Protein AF-A0A835IQJ4-F1 (afdb_monomer)

Secondary structure (DSSP, 8-state):
------------PPTT-PPP---HHHHHHHHHHHHTSTT-SS-HHHHHHHHSS-HHHHHHHHHHHHHH-TTTS--B-TTS-B---HHHHHHHHHHHHHHS--TT---TTTGGG--

Mean predicted aligned error: 11.49 Å

Radius of gyration: 19.02 Å; Cα contacts (8 Å, |Δi|>4): 71; chains: 1; bounding box: 39×39×69 Å

Sequence (115 aa):
MEMQNQKGKHGGSTFGRIYKCRARVSTAYQLEQDYFVENSTYLDADFRSCYRMSKKLFLRILADVEKRDQYFVQKNDAIGRPGLTSKIKFCFDYKSTLNIGVVGTWPKRMAWMVI

Structure (mmCIF, N/CA/C/O backbone):
data_AF-A0A835IQJ4-F1
#
_entry.id   AF-A0A835IQJ4-F1
#
loop_
_atom_site.group_PDB
_atom_site.id
_atom_site.type_symbol
_atom_site.label_atom_id
_atom_site.label_alt_id
_atom_site.label_comp_id
_atom_site.label_asym_id
_atom_site.label_entity_id
_atom_site.label_seq_id
_atom_site.pdbx_PDB_ins_code
_atom_site.Cartn_x
_atom_site.Cartn_y
_atom_site.Cartn_z
_atom_site.occupancy
_atom_site.B_iso_or_equiv
_atom_site.auth_seq_id
_atom_site.auth_comp_id
_atom_site.auth_asym_id
_atom_site.auth_atom_id
_atom_site.pdbx_PDB_model_num
ATOM 1 N N . MET A 1 1 ? -15.085 5.767 51.540 1.00 35.91 1 MET A N 1
ATOM 2 C CA . MET A 1 1 ? -14.372 6.726 50.669 1.00 35.91 1 MET A CA 1
ATOM 3 C C . MET A 1 1 ? -14.654 6.327 49.237 1.00 35.91 1 MET A C 1
ATOM 5 O O . MET A 1 1 ? -14.227 5.261 48.821 1.00 35.91 1 MET A O 1
ATOM 9 N N . GLU A 1 2 ? -15.458 7.115 48.535 1.00 40.72 2 GLU A N 1
ATOM 10 C CA . GLU A 1 2 ? -15.923 6.813 47.181 1.00 40.72 2 GLU A CA 1
ATOM 11 C C . GLU A 1 2 ? -15.073 7.619 46.187 1.00 40.72 2 GLU A C 1
ATOM 13 O O . GLU A 1 2 ? -15.077 8.850 46.209 1.00 40.72 2 GLU A O 1
ATO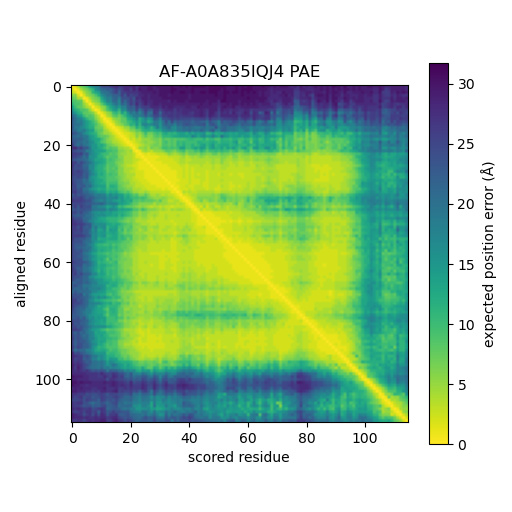M 18 N N . MET A 1 3 ? -14.263 6.937 45.371 1.00 43.69 3 MET A N 1
ATOM 19 C CA . MET A 1 3 ? -13.403 7.576 44.369 1.00 43.69 3 MET A CA 1
ATOM 20 C C . MET A 1 3 ? -14.211 7.865 43.100 1.00 43.69 3 MET A C 1
ATOM 22 O O . MET A 1 3 ? -14.467 6.970 42.296 1.00 43.69 3 MET A O 1
ATOM 26 N N . GLN A 1 4 ? -14.596 9.126 42.901 1.00 49.03 4 GLN A N 1
ATOM 27 C CA . GLN A 1 4 ? -15.242 9.574 41.668 1.00 49.03 4 GLN A CA 1
ATOM 28 C C . GLN A 1 4 ? -14.247 9.538 40.493 1.00 49.03 4 GLN A C 1
ATOM 30 O O . GLN A 1 4 ? -13.317 10.339 40.411 1.00 49.03 4 GLN A O 1
ATOM 35 N N . ASN A 1 5 ? -14.454 8.596 39.569 1.00 57.78 5 ASN A N 1
ATOM 36 C CA . ASN A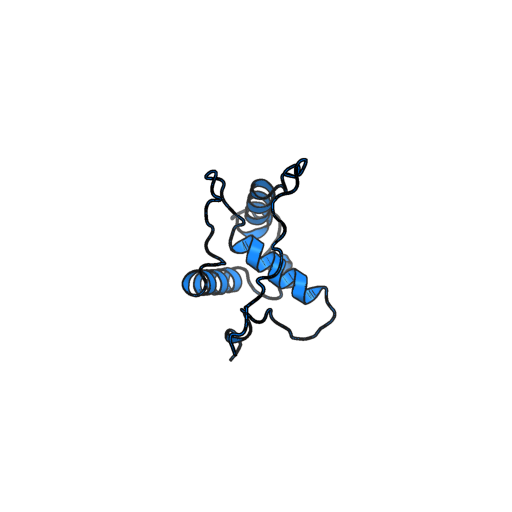 1 5 ? -13.704 8.457 38.320 1.00 57.78 5 ASN A CA 1
ATOM 37 C C . ASN A 1 5 ? -14.083 9.589 37.342 1.00 57.78 5 ASN A C 1
ATOM 39 O O . ASN A 1 5 ? -15.092 9.512 36.636 1.00 57.78 5 ASN A O 1
ATOM 43 N N . GLN A 1 6 ? -13.287 10.659 37.317 1.00 61.81 6 GLN A N 1
ATOM 44 C CA . GLN A 1 6 ? -13.443 11.772 36.380 1.00 61.81 6 GLN A CA 1
ATOM 45 C C . GLN A 1 6 ? -13.032 11.334 34.964 1.00 61.81 6 GLN A C 1
ATOM 47 O O . GLN A 1 6 ? -11.853 11.315 34.615 1.00 61.81 6 GLN A O 1
ATOM 52 N N . LYS A 1 7 ? -14.008 10.990 34.115 1.00 59.56 7 LYS A N 1
ATOM 53 C CA . LYS A 1 7 ? -13.768 10.747 32.683 1.00 59.56 7 LYS A CA 1
ATOM 54 C C . LYS A 1 7 ? -13.255 12.034 32.020 1.00 59.56 7 LYS A C 1
ATOM 56 O O . LYS A 1 7 ? -13.904 13.076 32.103 1.00 59.56 7 LYS A O 1
ATOM 61 N N . GLY A 1 8 ? -12.105 11.961 31.346 1.00 59.62 8 GLY A N 1
ATOM 62 C CA . GLY A 1 8 ? -11.542 13.081 30.585 1.00 59.62 8 GLY A CA 1
ATOM 63 C C . GLY A 1 8 ? -12.490 13.578 29.484 1.00 59.62 8 GLY A C 1
ATOM 64 O O . GLY A 1 8 ? -13.262 12.807 28.915 1.00 59.62 8 GLY A O 1
ATOM 65 N N . LYS A 1 9 ? -12.443 14.879 29.165 1.00 65.00 9 LYS A N 1
ATOM 66 C CA . LYS A 1 9 ? -13.252 15.483 28.091 1.00 65.00 9 LYS A CA 1
ATOM 67 C C . LYS A 1 9 ? -12.799 14.951 26.727 1.00 65.00 9 LYS A C 1
ATOM 69 O O . LYS A 1 9 ? -11.787 15.391 26.191 1.00 65.00 9 LYS A O 1
ATOM 74 N N . HIS A 1 10 ? -13.552 14.022 26.145 1.00 62.31 10 HIS A N 1
ATOM 75 C CA . HIS A 1 10 ? -13.346 13.599 24.760 1.00 62.31 10 HIS A CA 1
ATOM 76 C C . HIS A 1 10 ? -13.890 14.705 23.839 1.00 62.31 10 HIS A C 1
ATOM 78 O O . HIS A 1 10 ? -15.095 14.948 23.799 1.00 62.31 10 HIS A O 1
ATOM 84 N N . GLY A 1 11 ? -13.002 15.425 23.146 1.00 68.94 11 GLY A N 1
ATOM 85 C CA . GLY A 1 11 ? -13.377 16.504 22.227 1.00 68.94 11 GLY A CA 1
ATOM 86 C C . GLY A 1 11 ? -14.180 15.973 21.037 1.00 68.94 11 GLY A C 1
ATOM 87 O O . GLY A 1 11 ? -13.689 15.137 20.279 1.00 68.94 11 GLY A O 1
ATOM 88 N N . GLY A 1 12 ? -15.422 16.437 20.893 1.00 76.19 12 GLY A N 1
ATOM 89 C CA . GLY A 1 12 ? -16.306 16.075 19.786 1.00 76.19 12 GLY A CA 1
ATOM 90 C C . GLY A 1 12 ? -15.922 16.731 18.456 1.00 76.19 12 GLY A C 1
ATOM 91 O O . GLY A 1 12 ? -14.927 17.447 18.339 1.00 76.19 12 GLY A O 1
ATOM 92 N N . SER A 1 13 ? -16.744 16.494 17.432 1.00 70.50 13 SER A N 1
ATOM 93 C CA . SER A 1 13 ? -16.611 17.184 16.147 1.00 70.50 13 SER A CA 1
ATOM 94 C C . SER A 1 13 ? -16.810 18.687 16.341 1.00 70.50 13 SER A C 1
ATOM 96 O O . SER A 1 13 ? -17.865 19.120 16.795 1.00 70.50 13 SER A O 1
ATOM 98 N N . THR A 1 14 ? -15.811 19.488 15.983 1.00 74.06 14 THR A N 1
ATOM 99 C CA . THR A 1 14 ? -15.929 20.946 15.984 1.00 74.06 14 THR A CA 1
ATOM 100 C C . THR A 1 14 ? -16.792 21.401 14.806 1.00 74.06 14 THR A C 1
ATOM 102 O O . THR A 1 14 ? -16.641 20.923 13.676 1.00 74.06 14 THR A O 1
ATOM 105 N N . PHE A 1 15 ? -17.723 22.320 15.067 1.00 78.69 15 PHE A N 1
ATOM 106 C CA . PHE A 1 15 ? -18.496 22.993 14.024 1.00 78.69 15 PHE A CA 1
ATOM 107 C C . PHE A 1 15 ? -17.538 23.699 13.043 1.00 78.69 15 PHE A C 1
ATOM 109 O O . PHE A 1 15 ? -16.549 24.292 13.467 1.00 78.69 15 PHE A O 1
ATOM 116 N N . GLY A 1 16 ? -17.784 23.580 11.732 1.00 81.38 16 GLY A N 1
ATOM 117 C CA . GLY A 1 16 ? -16.904 24.122 10.681 1.00 81.38 16 GLY A CA 1
ATOM 118 C C . GLY A 1 16 ? -15.804 23.175 10.171 1.00 81.38 16 GLY A C 1
ATOM 119 O O . GLY A 1 16 ? -15.011 23.558 9.311 1.00 81.38 16 GLY A O 1
ATOM 120 N N . ARG A 1 17 ? -15.740 21.921 10.641 1.00 77.50 17 ARG A N 1
ATOM 121 C CA . ARG A 1 17 ? -14.809 20.921 10.091 1.00 77.50 17 ARG A CA 1
ATOM 122 C C . ARG A 1 17 ? -15.226 20.485 8.681 1.00 77.50 17 ARG A C 1
ATOM 124 O O . ARG A 1 17 ? -16.194 19.752 8.509 1.00 77.50 17 ARG A O 1
ATOM 131 N N . ILE A 1 18 ? -14.441 20.874 7.677 1.00 77.06 18 ILE A N 1
ATOM 132 C CA . ILE A 1 18 ? -14.645 20.483 6.273 1.00 77.06 18 ILE A CA 1
ATOM 133 C C . ILE A 1 18 ? -13.913 19.169 5.980 1.00 77.06 18 ILE A C 1
ATOM 135 O O . ILE A 1 18 ? -12.722 19.012 6.272 1.00 77.06 18 ILE A O 1
ATOM 139 N N . TYR A 1 19 ? -14.615 18.215 5.370 1.00 73.56 19 TYR A N 1
ATOM 140 C CA . TYR A 1 19 ? -14.002 16.989 4.871 1.00 73.56 19 TYR A CA 1
ATOM 141 C C . TYR A 1 19 ? -13.136 17.284 3.639 1.00 73.56 19 TYR A C 1
ATOM 143 O O . TYR A 1 19 ? -13.635 17.750 2.618 1.00 73.56 19 TYR A O 1
ATOM 151 N N . LYS A 1 20 ? -11.840 16.963 3.710 1.00 77.50 20 LYS A N 1
ATOM 152 C CA . LYS A 1 20 ? -10.937 17.001 2.552 1.00 77.50 20 LYS A CA 1
ATOM 153 C C . LYS A 1 20 ? -10.878 15.619 1.897 1.00 77.50 20 LYS A C 1
ATOM 155 O O . LYS A 1 20 ? -10.390 14.666 2.512 1.00 77.50 20 LYS A O 1
ATOM 160 N N . CYS A 1 21 ? -11.336 15.514 0.649 1.00 70.25 21 CYS A N 1
ATOM 161 C CA . CYS A 1 21 ? -11.171 14.309 -0.167 1.00 70.25 21 CYS A CA 1
ATOM 162 C C . CYS A 1 21 ? -9.679 14.027 -0.387 1.00 70.25 21 CYS A C 1
ATOM 164 O O . CYS A 1 21 ? -9.002 14.764 -1.094 1.00 70.25 21 CYS A O 1
ATOM 166 N N . ARG A 1 22 ? -9.158 12.942 0.197 1.00 73.12 22 ARG A N 1
ATOM 167 C CA . ARG A 1 22 ? -7.737 12.558 0.089 1.00 73.12 22 ARG A CA 1
ATOM 168 C C . ARG A 1 22 ? -7.427 11.629 -1.094 1.00 73.12 22 ARG A C 1
ATOM 170 O O . ARG A 1 22 ? -6.537 10.800 -0.978 1.00 73.12 22 ARG A O 1
ATOM 177 N N . ALA A 1 23 ? -8.181 11.718 -2.192 1.00 79.44 23 ALA A N 1
ATOM 178 C CA . ALA A 1 23 ? -7.905 10.956 -3.418 1.00 79.44 23 ALA A CA 1
ATOM 179 C C . ALA A 1 23 ? -7.719 9.428 -3.188 1.00 79.44 23 ALA A C 1
ATOM 181 O O . ALA A 1 23 ? -6.895 8.786 -3.830 1.00 79.44 23 ALA A O 1
ATOM 182 N N . ARG A 1 24 ? -8.463 8.826 -2.239 1.00 81.19 24 ARG A N 1
ATOM 183 C CA . ARG A 1 24 ? -8.267 7.422 -1.799 1.00 81.19 24 ARG A CA 1
ATOM 184 C C . ARG A 1 24 ? -8.483 6.409 -2.925 1.00 81.19 24 ARG A C 1
ATOM 186 O O . ARG A 1 24 ? -7.736 5.452 -3.061 1.00 81.19 24 ARG A O 1
ATOM 193 N N . VAL A 1 25 ? -9.538 6.622 -3.709 1.00 84.31 25 VAL A N 1
ATOM 194 C CA . VAL A 1 25 ? -9.928 5.715 -4.795 1.00 84.31 25 VAL A CA 1
ATOM 195 C C . VAL A 1 25 ? -8.964 5.849 -5.968 1.00 84.31 25 VAL A C 1
ATOM 197 O O . VAL A 1 25 ? -8.507 4.847 -6.500 1.00 84.31 25 VAL A O 1
ATOM 200 N N . SER A 1 26 ? -8.597 7.079 -6.332 1.00 86.56 26 SER A N 1
ATOM 201 C CA . SER A 1 26 ? -7.655 7.320 -7.425 1.00 86.56 26 SER A CA 1
ATOM 202 C C . SER A 1 26 ? -6.250 6.828 -7.089 1.00 86.56 26 SER A C 1
ATOM 204 O O . SER A 1 26 ? -5.620 6.216 -7.938 1.00 86.56 26 SER A O 1
ATOM 206 N N . THR A 1 27 ? -5.782 7.006 -5.849 1.00 86.50 27 THR A N 1
ATOM 207 C CA . THR A 1 27 ? -4.494 6.436 -5.411 1.00 86.50 27 THR A CA 1
ATOM 208 C C . THR A 1 27 ? -4.514 4.910 -5.422 1.00 86.50 27 THR A C 1
ATOM 210 O O . THR A 1 27 ? -3.522 4.301 -5.809 1.00 86.50 27 THR A O 1
ATOM 213 N N . ALA A 1 28 ? -5.638 4.280 -5.054 1.00 87.75 28 ALA A N 1
ATOM 214 C CA . ALA A 1 28 ? -5.792 2.825 -5.156 1.00 87.75 28 ALA A CA 1
ATOM 215 C C . ALA A 1 28 ? -5.703 2.365 -6.605 1.00 87.75 28 ALA A C 1
ATOM 217 O O . ALA A 1 28 ? -4.936 1.461 -6.912 1.00 87.75 28 ALA A O 1
ATOM 218 N N . TYR A 1 29 ? -6.439 3.033 -7.486 1.00 89.69 29 TYR A N 1
ATOM 219 C CA . TYR A 1 29 ? -6.433 2.739 -8.908 1.00 89.69 29 TYR A CA 1
ATOM 220 C C . TYR A 1 29 ? -5.037 2.893 -9.526 1.00 89.69 29 TYR A C 1
ATOM 222 O O . TYR A 1 29 ? -4.575 1.991 -10.214 1.00 89.69 29 TYR A O 1
ATOM 230 N N . GLN A 1 30 ? -4.339 3.994 -9.235 1.00 89.25 30 GLN A N 1
ATOM 231 C CA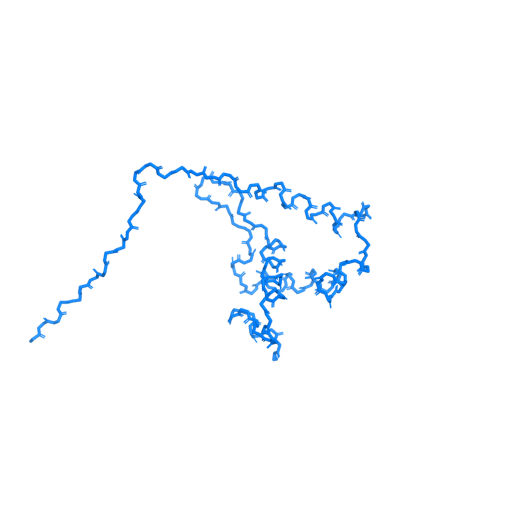 . GLN A 1 30 ? -2.979 4.231 -9.728 1.00 89.25 30 GLN A CA 1
ATOM 232 C C . GLN A 1 30 ? -2.012 3.147 -9.256 1.00 89.25 30 GLN A C 1
ATOM 234 O O . GLN A 1 30 ? -1.305 2.570 -10.068 1.00 89.25 30 GLN A O 1
ATOM 239 N N . LEU A 1 31 ? -2.046 2.790 -7.969 1.00 88.06 31 LEU A N 1
ATOM 240 C CA . LEU A 1 31 ? -1.172 1.752 -7.423 1.00 88.06 31 LEU A CA 1
ATOM 241 C C . LEU A 1 31 ? -1.405 0.374 -8.071 1.00 88.06 31 LEU A C 1
ATOM 243 O O . LEU A 1 31 ? -0.454 -0.389 -8.234 1.00 88.06 31 LEU A O 1
ATOM 247 N N . GLU A 1 32 ? -2.645 0.055 -8.449 1.00 89.25 32 GLU A N 1
ATOM 248 C CA . GLU A 1 32 ? -2.953 -1.159 -9.217 1.00 89.25 32 GLU A CA 1
ATOM 249 C C . GLU A 1 32 ? -2.355 -1.102 -10.625 1.00 89.25 32 GLU A C 1
ATOM 251 O O . GLU A 1 32 ? -1.650 -2.031 -11.021 1.00 89.25 32 GLU A O 1
ATOM 256 N N . GLN A 1 33 ? -2.593 -0.006 -11.353 1.00 90.69 33 GLN A N 1
ATOM 257 C CA . GLN A 1 33 ? -2.079 0.195 -12.714 1.00 90.69 33 GLN A CA 1
ATOM 258 C C . GLN A 1 33 ? -0.547 0.175 -12.758 1.00 90.69 33 GLN A C 1
ATOM 260 O O . GLN A 1 33 ? 0.048 -0.433 -13.642 1.00 90.69 33 GLN A O 1
ATOM 265 N N . ASP A 1 34 ? 0.093 0.784 -11.766 1.00 88.19 34 ASP A N 1
ATOM 266 C CA . ASP A 1 34 ? 1.540 0.956 -11.721 1.00 88.19 34 ASP A CA 1
ATOM 267 C C . ASP A 1 34 ? 2.297 -0.350 -11.471 1.00 88.19 34 ASP A C 1
ATOM 269 O O . ASP A 1 34 ? 3.407 -0.508 -11.977 1.00 88.19 34 ASP A O 1
ATOM 273 N N . TYR A 1 35 ? 1.728 -1.284 -10.696 1.00 86.12 35 TYR A N 1
ATOM 274 C CA . TYR A 1 35 ? 2.478 -2.445 -10.201 1.00 86.12 35 TYR A CA 1
ATOM 275 C C . TYR A 1 35 ? 1.821 -3.807 -10.420 1.00 86.12 35 TYR A C 1
ATOM 277 O O . TYR A 1 35 ? 2.549 -4.797 -10.490 1.00 86.12 35 TYR A O 1
ATOM 285 N N . PHE A 1 36 ? 0.492 -3.904 -10.477 1.00 85.62 36 PHE A N 1
ATOM 286 C CA . PHE A 1 36 ? -0.213 -5.192 -10.381 1.00 85.62 36 PHE A CA 1
ATOM 287 C C . PHE A 1 36 ? -0.988 -5.588 -11.643 1.00 85.62 36 PHE A C 1
ATOM 289 O O . PHE A 1 36 ? -1.396 -6.744 -11.751 1.00 85.62 36 PHE A O 1
ATOM 296 N N . VAL A 1 37 ? -1.181 -4.669 -12.589 1.00 88.94 37 VAL A N 1
ATOM 297 C CA . VAL A 1 37 ? -1.755 -4.961 -13.911 1.00 88.94 37 VAL A CA 1
ATOM 298 C C . VAL A 1 37 ? -0.707 -5.629 -14.813 1.00 88.94 37 VAL A C 1
ATOM 300 O O . VAL A 1 37 ? 0.487 -5.402 -14.658 1.00 88.94 37 VAL A O 1
ATOM 303 N N . GLU A 1 38 ? -1.144 -6.467 -15.756 1.00 82.19 38 GLU A N 1
ATOM 304 C CA . GLU A 1 38 ? -0.264 -7.216 -16.671 1.00 82.19 38 GLU A CA 1
ATOM 305 C C . GLU A 1 38 ? 0.681 -6.305 -17.478 1.00 82.19 38 GLU A C 1
ATOM 307 O O . GLU A 1 38 ? 1.870 -6.587 -17.586 1.00 82.19 38 GLU A O 1
ATOM 312 N N . ASN A 1 39 ? 0.181 -5.158 -17.945 1.00 82.62 39 ASN A N 1
ATOM 313 C CA . ASN A 1 39 ? 0.966 -4.104 -18.596 1.00 82.62 39 ASN A CA 1
ATOM 314 C C . ASN A 1 39 ? 1.346 -2.990 -17.605 1.00 82.62 39 ASN A C 1
ATOM 316 O O . ASN A 1 39 ? 1.103 -1.812 -17.867 1.00 82.62 39 ASN A O 1
ATOM 320 N N . SER A 1 40 ? 1.865 -3.355 -16.430 1.00 83.56 40 SER A N 1
ATOM 321 C CA . SER A 1 40 ? 2.216 -2.379 -15.395 1.00 83.56 40 SER A CA 1
ATOM 322 C C . SER A 1 40 ? 3.341 -1.442 -15.838 1.00 83.56 40 SER A C 1
ATOM 324 O O . SER A 1 40 ? 4.331 -1.904 -16.407 1.00 83.56 40 SER A O 1
ATOM 326 N N . THR A 1 41 ? 3.240 -0.157 -15.486 1.00 83.38 41 THR A N 1
ATOM 327 C CA . THR A 1 41 ? 4.275 0.859 -15.762 1.00 83.38 41 THR A CA 1
ATOM 328 C C . THR A 1 41 ? 5.640 0.480 -15.176 1.00 83.38 41 THR A C 1
ATOM 330 O O . THR A 1 41 ? 6.668 0.765 -15.785 1.00 83.38 41 THR A O 1
ATOM 333 N N . TYR A 1 42 ? 5.658 -0.167 -14.003 1.00 81.62 42 TYR A N 1
ATOM 334 C CA . TYR A 1 42 ? 6.884 -0.542 -13.300 1.00 81.62 42 TYR A CA 1
ATOM 335 C C . TYR A 1 42 ? 7.148 -2.046 -13.330 1.00 81.62 42 TYR A C 1
ATOM 337 O O . TYR A 1 42 ? 6.299 -2.879 -12.982 1.00 81.62 42 TYR A O 1
ATOM 345 N N . LEU A 1 43 ? 8.388 -2.393 -13.665 1.00 85.25 43 LEU A N 1
ATOM 346 C CA . LEU A 1 43 ? 8.842 -3.774 -13.718 1.00 85.25 43 LEU A CA 1
ATOM 347 C C . LEU A 1 43 ? 9.017 -4.345 -12.304 1.00 85.25 43 LEU A C 1
ATOM 349 O O . LEU A 1 43 ? 9.100 -3.641 -11.294 1.00 85.25 43 LEU A O 1
ATOM 353 N N . ASP A 1 44 ? 9.116 -5.668 -12.214 1.00 85.56 44 ASP A N 1
ATOM 354 C CA . ASP A 1 44 ? 9.330 -6.365 -10.940 1.00 85.56 44 ASP A CA 1
ATOM 355 C C . ASP A 1 44 ? 10.628 -5.940 -10.235 1.00 85.56 44 ASP A C 1
ATOM 357 O O . ASP A 1 44 ? 10.691 -5.933 -9.001 1.00 85.56 44 ASP A O 1
ATOM 361 N N . ALA A 1 45 ? 11.647 -5.541 -11.002 1.00 86.56 45 ALA A N 1
ATOM 362 C CA . ALA A 1 45 ? 12.903 -5.005 -10.480 1.00 86.56 45 ALA A CA 1
ATOM 363 C C . ALA A 1 45 ? 12.707 -3.666 -9.744 1.00 86.56 45 ALA A C 1
ATOM 365 O O . ALA A 1 45 ? 13.291 -3.453 -8.675 1.00 86.56 45 ALA A O 1
ATOM 366 N N . ASP A 1 46 ? 11.831 -2.802 -10.257 1.00 87.75 46 ASP A N 1
ATOM 367 C CA . ASP A 1 46 ? 11.523 -1.501 -9.656 1.00 87.75 46 ASP A CA 1
ATOM 368 C C . ASP A 1 46 ? 10.749 -1.686 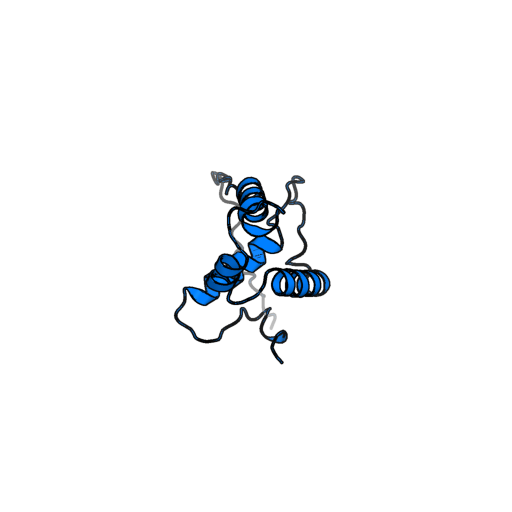-8.351 1.00 87.75 46 ASP A C 1
ATOM 370 O O . ASP A 1 46 ? 11.073 -1.089 -7.318 1.00 87.75 46 ASP A O 1
ATOM 374 N N . PHE A 1 47 ? 9.775 -2.602 -8.360 1.00 86.44 47 PHE A N 1
ATOM 375 C CA . PHE A 1 47 ? 9.033 -2.982 -7.160 1.00 86.44 47 PHE A CA 1
ATOM 376 C C . PHE A 1 47 ? 9.969 -3.544 -6.082 1.00 86.44 47 PHE A C 1
ATOM 378 O O . PHE A 1 47 ? 9.910 -3.134 -4.917 1.00 86.44 47 PHE A O 1
ATOM 385 N N . ARG A 1 48 ? 10.891 -4.433 -6.472 1.00 87.38 48 ARG A N 1
ATOM 386 C CA . ARG A 1 48 ? 11.895 -4.991 -5.561 1.00 87.38 48 ARG A CA 1
ATOM 387 C C . ARG A 1 48 ? 12.824 -3.915 -5.010 1.00 87.38 48 ARG A C 1
ATOM 389 O O . ARG A 1 48 ? 13.175 -3.988 -3.841 1.00 87.38 48 ARG A O 1
ATOM 396 N N . SER A 1 49 ? 13.175 -2.897 -5.783 1.00 84.69 49 SER A N 1
ATOM 397 C CA . SER A 1 49 ? 13.996 -1.781 -5.294 1.00 84.69 49 SER A CA 1
ATOM 398 C C . SER A 1 49 ? 13.229 -0.904 -4.293 1.00 84.69 49 SER A C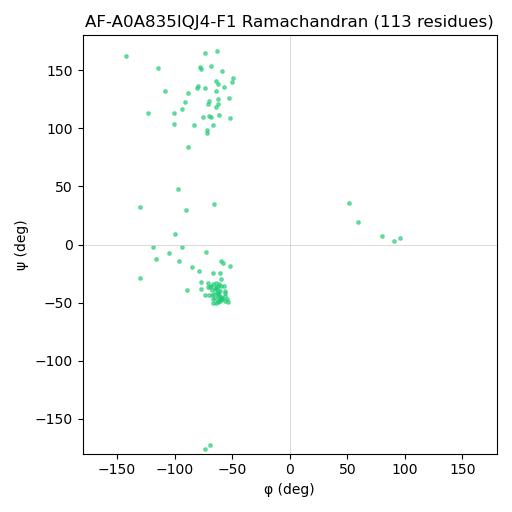 1
ATOM 400 O O . SER A 1 49 ? 13.783 -0.475 -3.281 1.00 84.69 49 SER A O 1
ATOM 402 N N . CYS A 1 50 ? 11.927 -0.705 -4.519 1.00 81.56 50 CYS A N 1
ATOM 403 C CA . CYS A 1 50 ? 11.065 0.135 -3.687 1.00 81.56 50 CYS A CA 1
ATOM 404 C C . CYS A 1 50 ? 10.624 -0.497 -2.361 1.00 81.56 50 CYS A C 1
ATOM 406 O O . CYS A 1 50 ? 10.496 0.232 -1.373 1.00 81.56 50 CYS A O 1
ATOM 408 N N . TYR A 1 51 ? 10.339 -1.802 -2.360 1.00 80.06 51 TYR A N 1
ATOM 409 C CA . TYR A 1 51 ? 9.775 -2.537 -1.216 1.00 80.06 51 TYR A CA 1
ATOM 410 C C . TYR A 1 51 ? 10.691 -3.654 -0.708 1.00 80.06 51 TYR A C 1
ATOM 412 O O . TYR A 1 51 ? 10.362 -4.317 0.272 1.00 80.06 51 TYR A O 1
ATOM 420 N N . ARG A 1 52 ? 11.840 -3.872 -1.363 1.00 85.00 52 ARG A N 1
ATOM 421 C CA . ARG A 1 52 ? 12.838 -4.903 -1.023 1.00 85.00 52 ARG A CA 1
ATOM 422 C C . ARG A 1 52 ? 12.299 -6.340 -1.061 1.00 85.00 52 ARG A C 1
ATOM 424 O O . ARG A 1 52 ? 12.924 -7.246 -0.523 1.00 85.00 52 ARG A O 1
ATOM 431 N N . MET A 1 53 ? 11.179 -6.571 -1.750 1.00 87.88 53 MET A N 1
ATOM 432 C CA . MET A 1 53 ? 10.518 -7.873 -1.898 1.00 87.88 53 MET A CA 1
ATOM 433 C C . MET A 1 53 ? 9.937 -8.056 -3.304 1.00 87.88 53 MET A C 1
ATOM 435 O O . MET A 1 53 ? 9.752 -7.083 -4.028 1.00 87.88 53 MET A O 1
ATOM 439 N N . SER A 1 54 ? 9.634 -9.294 -3.703 1.00 89.12 54 SER A N 1
ATOM 440 C CA . SER A 1 54 ? 8.938 -9.554 -4.971 1.00 89.12 54 SER A CA 1
ATOM 441 C C . SER A 1 54 ? 7.434 -9.283 -4.855 1.00 89.12 54 SER A C 1
ATOM 443 O O . SER A 1 54 ? 6.853 -9.453 -3.779 1.00 89.12 54 SER A O 1
ATOM 445 N N . LYS A 1 55 ? 6.776 -8.935 -5.972 1.00 88.25 55 LYS A N 1
ATOM 446 C CA . LYS A 1 55 ? 5.314 -8.725 -6.025 1.00 88.25 55 LYS A CA 1
ATOM 447 C C . LYS A 1 55 ? 4.543 -9.954 -5.531 1.00 88.25 55 LYS A C 1
ATOM 449 O O . LYS A 1 55 ? 3.601 -9.845 -4.752 1.00 88.25 55 LYS A O 1
ATOM 454 N N . LYS A 1 56 ? 4.993 -11.152 -5.919 1.00 89.69 56 LYS A N 1
ATOM 455 C CA . LYS A 1 56 ? 4.390 -12.423 -5.489 1.00 89.69 56 LYS A CA 1
ATOM 456 C C . LYS A 1 56 ? 4.484 -12.637 -3.977 1.00 89.69 56 LYS A C 1
ATOM 458 O O . LYS A 1 56 ? 3.523 -13.107 -3.373 1.00 89.69 56 LYS A O 1
ATOM 463 N N . LEU A 1 57 ? 5.627 -12.311 -3.367 1.00 90.81 57 LEU A N 1
ATOM 464 C CA . LEU A 1 57 ? 5.793 -12.415 -1.917 1.00 90.81 57 LEU A CA 1
ATOM 465 C C . LEU A 1 57 ? 4.918 -11.387 -1.195 1.00 90.81 57 LEU A C 1
ATOM 467 O O . LEU A 1 57 ? 4.223 -11.748 -0.251 1.00 90.81 57 LEU A O 1
ATOM 471 N N . PHE A 1 58 ? 4.889 -10.149 -1.692 1.00 90.00 58 PHE A N 1
ATOM 472 C CA . PHE A 1 58 ? 4.020 -9.095 -1.176 1.00 90.00 58 PHE A CA 1
ATOM 473 C C . PHE A 1 58 ? 2.554 -9.536 -1.132 1.00 90.00 58 PHE A C 1
ATOM 475 O O . PHE A 1 58 ? 1.917 -9.428 -0.092 1.00 90.00 58 PHE A O 1
ATOM 482 N N . LEU A 1 59 ? 2.027 -10.089 -2.231 1.00 90.38 59 LEU A N 1
ATOM 483 C CA . LEU A 1 59 ? 0.630 -10.529 -2.297 1.00 90.38 59 LEU A CA 1
ATOM 484 C C . LEU A 1 59 ? 0.324 -11.677 -1.325 1.00 90.38 59 LEU A C 1
ATOM 486 O O . LEU A 1 59 ? -0.753 -11.699 -0.735 1.00 90.38 59 LEU A O 1
ATOM 490 N N . ARG A 1 60 ? 1.266 -12.607 -1.124 1.00 92.88 60 ARG A N 1
ATOM 491 C CA . ARG A 1 60 ? 1.120 -13.691 -0.136 1.00 92.88 60 ARG A CA 1
ATOM 492 C C . ARG A 1 60 ? 1.055 -13.145 1.286 1.00 92.88 60 ARG A C 1
ATOM 494 O O . ARG A 1 60 ? 0.122 -13.466 2.013 1.00 92.88 60 ARG A O 1
ATOM 501 N N . ILE A 1 61 ? 2.007 -12.283 1.644 1.00 90.88 61 ILE A N 1
ATOM 502 C CA . ILE A 1 61 ? 2.050 -11.631 2.957 1.00 90.88 61 ILE A CA 1
ATOM 503 C C . ILE A 1 61 ? 0.766 -10.837 3.178 1.00 90.88 61 ILE A C 1
ATOM 505 O O . ILE A 1 61 ? 0.136 -10.980 4.218 1.00 90.88 61 ILE A O 1
ATOM 509 N N . LEU A 1 62 ? 0.345 -10.048 2.189 1.00 91.12 62 LEU A N 1
ATOM 510 C CA . LEU A 1 62 ? -0.865 -9.243 2.280 1.00 91.12 62 LEU A CA 1
ATOM 511 C C . LEU A 1 62 ? -2.107 -10.103 2.531 1.00 91.12 62 LEU A C 1
ATO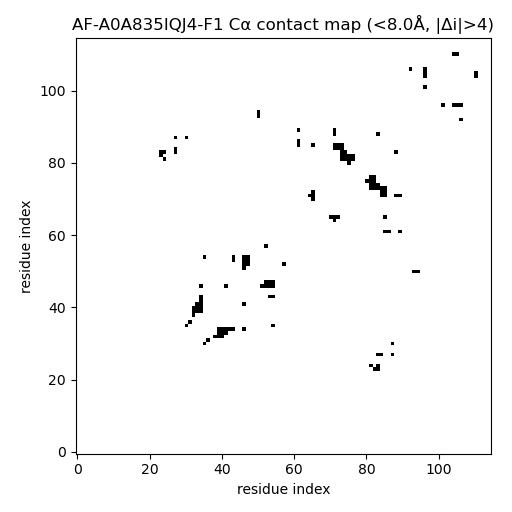M 513 O O . LEU A 1 62 ? -2.881 -9.783 3.427 1.00 91.12 62 LEU A O 1
ATOM 517 N N . ALA A 1 63 ? -2.266 -11.208 1.798 1.00 92.06 63 ALA A N 1
ATOM 518 C CA . ALA A 1 63 ? -3.382 -12.130 1.990 1.00 92.06 63 ALA A CA 1
ATOM 519 C C . ALA A 1 63 ? -3.373 -12.765 3.391 1.00 92.06 63 ALA A C 1
ATOM 521 O O . ALA A 1 63 ? -4.423 -12.928 4.012 1.00 92.06 63 ALA A O 1
ATOM 522 N N . ASP A 1 64 ? -2.196 -13.106 3.918 1.00 92.06 64 ASP A N 1
ATOM 523 C CA . ASP A 1 64 ? -2.070 -13.647 5.272 1.00 92.06 64 ASP A CA 1
ATOM 524 C C . ASP A 1 64 ? -2.340 -12.586 6.348 1.00 92.06 64 ASP A C 1
ATOM 526 O O . ASP A 1 64 ? -2.974 -12.888 7.361 1.00 92.06 64 ASP A O 1
ATOM 530 N N . VAL A 1 65 ? -1.932 -11.333 6.121 1.00 89.19 65 VAL A N 1
ATOM 531 C CA . VAL A 1 65 ? -2.260 -10.203 7.001 1.00 89.19 65 VAL A CA 1
ATOM 532 C C . VAL A 1 65 ? -3.761 -9.931 6.999 1.00 89.19 65 VAL A C 1
ATOM 534 O O . VAL A 1 65 ? -4.341 -9.774 8.069 1.00 89.19 65 VAL A O 1
ATOM 537 N N . GLU A 1 66 ? -4.412 -9.905 5.836 1.00 90.69 66 GLU A N 1
ATOM 538 C CA . GLU A 1 66 ? -5.861 -9.689 5.737 1.00 90.69 66 GLU A CA 1
ATOM 539 C C . GLU A 1 66 ? -6.663 -10.756 6.489 1.00 90.69 66 GLU A C 1
ATOM 541 O O . GLU A 1 66 ? -7.681 -10.437 7.103 1.00 90.69 66 GLU A O 1
ATOM 546 N N . LYS A 1 67 ? -6.188 -12.009 6.490 1.00 91.12 67 LYS A N 1
ATOM 547 C CA . LYS A 1 67 ? -6.803 -13.101 7.260 1.00 91.12 67 LYS A CA 1
ATOM 548 C C . LYS A 1 67 ? -6.642 -12.927 8.769 1.00 91.12 67 LYS A C 1
ATOM 550 O O . LYS A 1 67 ? -7.526 -13.329 9.519 1.00 91.12 67 LYS A O 1
ATOM 555 N N . ARG A 1 68 ? -5.508 -12.383 9.222 1.00 89.81 68 ARG A N 1
ATOM 556 C CA . ARG A 1 68 ? -5.169 -12.272 10.651 1.00 89.81 68 ARG A CA 1
ATOM 557 C C . ARG A 1 68 ? -5.678 -10.981 11.290 1.00 89.81 68 ARG A C 1
ATOM 559 O O . ARG A 1 68 ? -6.122 -11.014 12.433 1.00 89.81 68 ARG A O 1
ATOM 566 N N . ASP A 1 69 ? -5.611 -9.855 10.583 1.00 88.31 69 ASP A N 1
ATOM 567 C CA . ASP A 1 69 ? -5.946 -8.531 11.112 1.00 88.31 69 ASP A CA 1
ATOM 568 C C . ASP A 1 69 ? -7.049 -7.848 10.286 1.00 88.31 69 ASP A C 1
ATOM 570 O O . ASP A 1 69 ? -6.856 -7.397 9.152 1.00 88.31 69 ASP A O 1
ATOM 574 N N . GLN A 1 70 ? -8.212 -7.673 10.924 1.00 88.75 70 GLN A N 1
ATOM 575 C CA . GLN A 1 70 ? -9.375 -6.985 10.353 1.00 88.75 70 GLN A CA 1
ATOM 576 C C . GLN A 1 70 ? -9.120 -5.522 9.963 1.00 88.75 70 GLN A C 1
ATOM 578 O O . GLN A 1 70 ? -9.950 -4.918 9.280 1.00 88.75 70 GLN A O 1
ATOM 583 N N . TYR A 1 71 ? -8.026 -4.912 10.416 1.00 85.88 71 TYR A N 1
ATOM 584 C CA . TYR A 1 71 ? -7.637 -3.569 10.003 1.00 85.88 71 TYR A CA 1
ATOM 585 C C . TYR A 1 71 ? -7.246 -3.500 8.530 1.00 85.88 71 TYR A C 1
ATOM 587 O O . TYR A 1 71 ? -7.507 -2.480 7.888 1.00 85.88 71 TYR A O 1
ATOM 595 N N . PHE A 1 72 ? -6.639 -4.556 7.982 1.00 86.75 72 PHE A N 1
ATOM 596 C CA . PHE A 1 72 ? -6.208 -4.568 6.584 1.00 86.75 72 PHE A CA 1
ATOM 597 C C . PHE A 1 72 ? -7.369 -4.795 5.632 1.00 86.75 72 PHE A C 1
ATOM 599 O O . PHE A 1 72 ? -7.406 -4.150 4.584 1.00 86.75 72 PHE A O 1
ATOM 606 N N . VAL A 1 73 ? -8.375 -5.557 6.063 1.00 89.88 73 VAL A N 1
ATOM 607 C CA . VAL A 1 73 ? -9.636 -5.720 5.337 1.00 89.88 73 VAL A CA 1
ATOM 608 C C . VAL A 1 73 ? -10.232 -4.346 5.017 1.00 89.88 73 VAL A C 1
ATOM 610 O O . VAL A 1 73 ? -10.384 -3.473 5.882 1.00 89.88 73 VAL A O 1
ATOM 613 N N . GLN A 1 74 ? -10.519 -4.111 3.739 1.00 88.56 74 GLN A N 1
ATOM 614 C CA . GLN A 1 74 ? -11.175 -2.886 3.306 1.00 88.56 74 GLN A CA 1
ATOM 615 C C . GLN A 1 74 ? -12.624 -2.907 3.800 1.00 88.56 74 GLN A C 1
ATOM 617 O O . GLN A 1 74 ? -13.375 -3.837 3.524 1.00 88.56 74 GLN A O 1
ATOM 622 N N . LYS A 1 75 ? -13.007 -1.879 4.558 1.00 89.06 75 LYS A N 1
ATOM 623 C CA . LYS A 1 75 ? -14.366 -1.700 5.077 1.00 89.06 75 LYS A CA 1
ATOM 624 C C . LYS A 1 75 ? -14.983 -0.465 4.441 1.00 89.06 75 LYS A C 1
ATOM 626 O O . LYS A 1 75 ? -14.261 0.470 4.084 1.00 89.06 75 LYS A O 1
ATOM 631 N N . ASN A 1 76 ? -16.304 -0.461 4.332 1.00 88.38 76 ASN A N 1
ATOM 632 C CA . ASN A 1 76 ? -17.033 0.733 3.942 1.00 88.38 76 ASN A CA 1
ATOM 633 C C . ASN A 1 76 ? -17.167 1.661 5.155 1.00 88.38 76 ASN A C 1
ATOM 635 O O . ASN A 1 76 ? -17.445 1.213 6.267 1.00 88.38 76 ASN A O 1
ATOM 639 N N . ASP A 1 77 ? -16.950 2.954 4.937 1.00 82.50 77 ASP A N 1
ATOM 640 C CA . ASP A 1 77 ? -17.245 4.005 5.907 1.00 82.50 77 ASP A CA 1
ATOM 641 C C . ASP A 1 77 ? -18.766 4.038 6.180 1.00 82.50 77 ASP A C 1
ATOM 643 O O . ASP A 1 77 ? -19.559 3.496 5.411 1.00 82.50 77 ASP A O 1
ATOM 647 N N . ALA A 1 78 ? -19.206 4.734 7.235 1.00 83.75 78 ALA A N 1
ATOM 648 C CA . ALA A 1 78 ? -20.624 4.810 7.633 1.00 83.75 78 ALA A CA 1
ATOM 649 C C . ALA A 1 78 ? -21.579 5.363 6.546 1.00 83.75 78 ALA A C 1
ATOM 651 O O . ALA A 1 78 ? -22.788 5.201 6.641 1.00 83.75 78 ALA A O 1
ATOM 652 N N . ILE A 1 79 ? -21.033 6.007 5.509 1.00 84.69 79 ILE A N 1
ATOM 653 C CA . ILE A 1 79 ? -21.762 6.567 4.355 1.00 84.69 79 ILE A CA 1
ATOM 654 C C . ILE A 1 79 ? -21.668 5.616 3.132 1.00 84.69 79 ILE A C 1
ATOM 656 O O . ILE A 1 79 ? -22.010 5.978 2.014 1.00 84.69 79 ILE A O 1
ATOM 660 N N . GLY A 1 80 ? -21.147 4.398 3.307 1.00 83.88 80 GLY A N 1
ATOM 661 C CA . GLY A 1 80 ? -21.003 3.393 2.247 1.00 83.88 80 GLY A CA 1
ATOM 662 C C . GLY A 1 80 ? -19.789 3.581 1.331 1.00 83.88 80 GLY A C 1
ATOM 663 O O . GLY A 1 80 ? -19.650 2.868 0.343 1.00 83.88 80 GLY A O 1
ATOM 664 N N . ARG A 1 81 ? -18.886 4.524 1.631 1.00 83.94 81 ARG A N 1
ATOM 665 C CA . ARG A 1 81 ? -17.686 4.765 0.810 1.00 83.94 81 ARG A CA 1
ATOM 666 C C . ARG A 1 81 ? -16.592 3.747 1.132 1.00 83.94 81 ARG A C 1
ATOM 668 O O . ARG A 1 81 ? -16.310 3.566 2.315 1.00 83.94 81 ARG A O 1
ATOM 675 N N . PRO A 1 82 ? -15.914 3.149 0.142 1.00 85.19 82 PRO A N 1
ATOM 676 C CA . PRO A 1 82 ? -14.825 2.224 0.421 1.00 85.19 82 PRO A CA 1
ATOM 677 C C . PRO A 1 82 ? -13.667 2.942 1.131 1.00 85.19 82 PRO A C 1
ATOM 679 O O . PRO A 1 82 ? -13.222 4.023 0.726 1.00 85.19 82 PRO A O 1
ATOM 682 N N . GLY A 1 83 ? -13.177 2.336 2.213 1.00 85.56 83 GLY A N 1
ATOM 683 C CA . GLY A 1 83 ? -11.985 2.777 2.929 1.00 85.56 83 GLY A CA 1
ATOM 684 C C . GLY A 1 83 ? -10.702 2.565 2.121 1.00 85.56 83 GLY A C 1
ATOM 685 O O . GLY A 1 83 ? -10.726 2.190 0.951 1.00 85.56 83 GLY A O 1
ATOM 686 N N . LEU A 1 84 ? -9.546 2.793 2.749 1.00 87.81 84 LEU A N 1
ATOM 687 C CA . LEU A 1 84 ? -8.252 2.489 2.123 1.00 87.81 84 LEU A CA 1
ATOM 688 C C . LEU A 1 84 ? -8.131 0.983 1.842 1.00 87.81 84 LEU A C 1
ATOM 690 O O . LEU A 1 84 ? -8.497 0.167 2.694 1.00 87.81 84 LEU A O 1
ATOM 694 N N . THR A 1 85 ? -7.595 0.630 0.673 1.00 90.19 85 THR A N 1
ATOM 695 C CA . THR A 1 85 ? -7.293 -0.765 0.330 1.00 90.19 85 THR A CA 1
ATOM 696 C C . THR A 1 85 ? -6.144 -1.289 1.190 1.00 90.19 85 THR A C 1
ATOM 698 O O . THR A 1 85 ? -5.293 -0.530 1.663 1.00 90.19 85 THR A O 1
ATOM 701 N N . SER A 1 86 ? -6.113 -2.601 1.397 1.00 89.12 86 SER A N 1
ATOM 702 C CA . SER A 1 86 ? -5.049 -3.298 2.125 1.00 89.12 86 SER A CA 1
ATOM 703 C C . SER A 1 86 ? -3.668 -3.038 1.521 1.00 89.12 86 SER A C 1
ATOM 705 O O . SER A 1 86 ? -2.746 -2.692 2.256 1.00 89.12 86 SER A O 1
ATOM 707 N N . LYS A 1 87 ? -3.547 -3.096 0.187 1.00 89.88 87 LYS A N 1
ATOM 708 C CA . LYS A 1 87 ? -2.312 -2.790 -0.559 1.00 89.88 87 LYS A CA 1
ATOM 709 C C . LYS A 1 87 ? -1.762 -1.408 -0.217 1.00 89.88 87 LYS A C 1
ATOM 711 O O . LYS A 1 87 ? -0.577 -1.274 0.072 1.00 89.88 87 LYS A O 1
ATOM 716 N N . ILE A 1 88 ? -2.627 -0.392 -0.197 1.00 88.06 88 ILE A N 1
ATOM 717 C CA . ILE A 1 88 ? -2.238 0.973 0.164 1.00 88.06 88 ILE A CA 1
ATOM 718 C C . ILE A 1 88 ? -1.830 1.067 1.632 1.00 88.06 88 ILE A C 1
ATOM 720 O O . ILE A 1 88 ? -0.801 1.665 1.934 1.00 88.06 88 ILE A O 1
ATOM 724 N N . LYS A 1 89 ? -2.621 0.491 2.546 1.00 88.06 89 LYS A N 1
ATOM 725 C CA . LYS A 1 89 ? -2.302 0.499 3.983 1.00 88.06 89 LYS A CA 1
ATOM 726 C C . LYS A 1 89 ? -0.922 -0.104 4.223 1.00 88.06 89 LYS A C 1
ATOM 728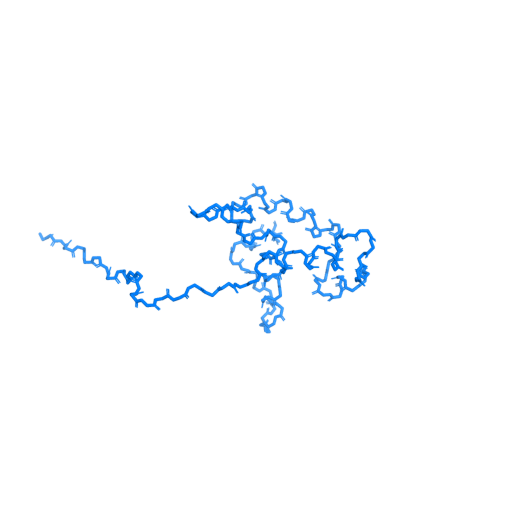 O O . LYS A 1 89 ? -0.102 0.512 4.887 1.00 88.06 89 LYS A O 1
ATOM 733 N N . PHE A 1 90 ? -0.661 -1.262 3.627 1.00 87.75 90 PHE A N 1
ATOM 734 C CA . PHE A 1 90 ? 0.603 -1.975 3.749 1.00 87.75 90 PHE A CA 1
ATOM 735 C C . PHE A 1 90 ? 1.762 -1.203 3.105 1.00 87.75 90 PHE A C 1
ATOM 737 O O . PHE A 1 90 ? 2.826 -1.074 3.698 1.00 87.75 90 PHE A O 1
ATOM 744 N N . CYS A 1 91 ? 1.551 -0.625 1.921 1.00 83.62 91 CYS A N 1
ATOM 745 C CA . CYS A 1 91 ? 2.544 0.208 1.248 1.00 83.62 91 CYS A CA 1
ATOM 746 C C . CYS A 1 91 ? 2.935 1.442 2.080 1.00 83.62 91 CYS A C 1
ATOM 748 O O . CYS A 1 91 ? 4.126 1.701 2.264 1.00 83.62 91 CYS A O 1
ATOM 750 N N . PHE A 1 92 ? 1.959 2.176 2.625 1.00 79.62 92 PHE A N 1
ATOM 751 C CA . PHE A 1 92 ? 2.230 3.324 3.494 1.00 79.62 92 PHE A CA 1
ATOM 752 C C . PHE A 1 92 ? 2.957 2.918 4.770 1.00 79.62 92 PHE A C 1
ATOM 754 O O . PHE A 1 92 ? 3.895 3.600 5.174 1.00 79.62 92 PHE A O 1
ATOM 761 N N . ASP A 1 93 ? 2.548 1.806 5.373 1.00 73.88 93 ASP A N 1
ATOM 762 C CA . ASP A 1 93 ? 3.159 1.264 6.582 1.00 73.88 93 ASP A CA 1
ATOM 763 C C . ASP A 1 93 ? 4.642 0.927 6.334 1.00 73.88 93 ASP A C 1
ATOM 765 O O . ASP A 1 93 ? 5.524 1.448 7.018 1.00 73.88 93 ASP A O 1
ATOM 769 N N . TYR A 1 94 ? 4.945 0.220 5.240 1.00 74.06 94 TYR A N 1
ATOM 770 C CA . TYR A 1 94 ? 6.317 -0.077 4.810 1.00 74.06 94 TYR A CA 1
ATOM 771 C C . TYR A 1 94 ? 7.138 1.175 4.483 1.00 74.06 94 TYR A C 1
ATOM 773 O O . TYR A 1 94 ? 8.259 1.334 4.967 1.00 74.06 94 TYR A O 1
ATOM 781 N N . LYS A 1 95 ? 6.605 2.095 3.672 1.00 67.19 95 LYS A N 1
ATOM 782 C CA . LYS A 1 95 ? 7.317 3.331 3.307 1.00 67.19 95 LYS A CA 1
ATOM 783 C C . LYS A 1 95 ? 7.567 4.222 4.523 1.00 67.19 95 LYS A C 1
ATOM 785 O O . LYS A 1 95 ? 8.612 4.865 4.582 1.00 67.19 95 LYS A O 1
ATOM 790 N N . SER A 1 96 ? 6.656 4.228 5.499 1.00 59.94 96 SER A N 1
ATOM 791 C CA . SER A 1 96 ? 6.845 4.964 6.748 1.00 59.94 96 SER A CA 1
ATOM 792 C C . SER A 1 96 ? 8.050 4.435 7.525 1.00 59.94 96 SER A C 1
ATOM 794 O O . SER A 1 96 ? 8.896 5.234 7.902 1.00 59.94 96 SER A O 1
ATOM 796 N N . THR A 1 97 ? 8.211 3.111 7.644 1.00 55.12 97 THR A N 1
ATOM 797 C CA . THR A 1 97 ? 9.367 2.497 8.324 1.00 55.12 97 THR A CA 1
ATOM 798 C C . THR A 1 97 ? 10.704 2.710 7.614 1.00 55.12 97 THR A C 1
ATOM 800 O O . THR A 1 97 ? 11.737 2.698 8.269 1.00 55.12 97 THR A O 1
ATOM 803 N N . LEU A 1 98 ? 10.712 2.939 6.296 1.00 53.53 98 LEU A N 1
ATOM 804 C CA . LEU A 1 98 ? 11.949 3.148 5.529 1.00 53.53 98 LEU A CA 1
ATOM 805 C C . LEU A 1 98 ? 12.455 4.600 5.554 1.00 53.53 98 LEU A C 1
ATOM 807 O O . LEU A 1 98 ? 13.621 4.830 5.251 1.00 53.53 98 LEU A O 1
ATOM 811 N N . ASN A 1 99 ? 11.596 5.570 5.883 1.00 50.03 99 ASN A N 1
ATOM 812 C CA . ASN A 1 99 ? 11.938 6.999 5.861 1.00 50.03 99 ASN A CA 1
ATOM 813 C C . ASN A 1 99 ? 12.363 7.545 7.241 1.00 50.03 99 ASN A C 1
ATOM 815 O O . ASN A 1 99 ? 12.941 8.622 7.346 1.00 50.03 99 ASN A O 1
ATOM 819 N N . ILE A 1 100 ? 12.096 6.791 8.308 1.00 43.78 100 ILE A N 1
ATOM 820 C CA . ILE A 1 100 ? 12.692 6.980 9.635 1.00 43.78 100 ILE A CA 1
ATOM 821 C C . ILE A 1 100 ? 13.950 6.118 9.661 1.00 43.78 100 ILE A C 1
ATOM 823 O O . ILE A 1 100 ? 13.864 4.917 9.441 1.00 43.78 100 ILE A O 1
ATOM 827 N N . GLY A 1 101 ? 15.117 6.707 9.926 1.00 40.72 101 GLY A N 1
ATOM 828 C CA . GLY A 1 101 ? 16.413 6.014 10.003 1.00 40.72 101 GLY A CA 1
ATOM 829 C C . GLY A 1 101 ? 16.550 5.011 11.160 1.00 40.72 101 GLY A C 1
ATOM 830 O O . GLY A 1 101 ? 17.624 4.885 11.737 1.00 40.72 101 GLY A O 1
ATOM 831 N N . VAL A 1 102 ? 15.475 4.318 11.535 1.00 41.97 102 VAL A N 1
ATOM 832 C CA . VAL A 1 102 ? 15.455 3.290 12.567 1.00 41.97 102 VAL A CA 1
ATOM 833 C C . VAL A 1 102 ? 15.494 1.936 11.872 1.00 41.97 102 VAL A C 1
ATOM 835 O O . VAL A 1 102 ? 14.501 1.456 11.329 1.00 41.97 102 VAL A O 1
ATOM 838 N N . VAL A 1 103 ? 16.666 1.308 11.896 1.00 38.12 103 VAL A N 1
ATOM 839 C CA . VAL A 1 103 ? 16.812 -0.123 11.626 1.00 38.12 103 VAL A CA 1
ATOM 840 C C . VAL A 1 103 ? 15.826 -0.884 12.525 1.00 38.12 103 VAL A C 1
ATOM 842 O O . VAL A 1 103 ? 15.999 -0.953 13.737 1.00 38.12 103 VAL A O 1
ATOM 845 N N . GLY A 1 104 ? 14.776 -1.446 11.925 1.00 41.41 104 GLY A N 1
ATOM 846 C CA . GLY A 1 104 ? 14.090 -2.624 12.460 1.00 41.41 104 GLY A CA 1
ATOM 847 C C . GLY A 1 104 ? 12.836 -2.436 13.318 1.00 41.41 104 GLY A C 1
ATOM 848 O O . GLY A 1 104 ? 12.319 -3.443 13.798 1.00 41.41 104 GLY A O 1
ATOM 849 N N . THR A 1 105 ? 12.277 -1.237 13.503 1.00 43.34 105 THR A N 1
ATOM 850 C CA . THR A 1 105 ? 10.999 -1.116 14.231 1.00 43.34 105 THR A CA 1
ATOM 851 C C . THR A 1 105 ? 9.806 -1.244 13.290 1.00 43.34 105 THR A C 1
ATOM 853 O O . THR A 1 105 ? 9.200 -0.269 12.850 1.00 43.34 105 THR A O 1
ATOM 856 N N . TRP A 1 106 ? 9.430 -2.494 13.016 1.00 54.09 106 TRP A N 1
ATOM 857 C CA . TRP A 1 106 ? 8.091 -2.814 12.531 1.00 54.09 106 TRP A CA 1
ATOM 858 C C . TRP A 1 106 ? 7.041 -2.135 13.431 1.00 54.09 106 TRP A C 1
ATOM 860 O O . TRP A 1 106 ? 7.234 -2.080 14.654 1.00 54.09 106 TRP A O 1
ATOM 870 N N . PRO A 1 107 ? 5.911 -1.641 12.889 1.00 56.06 107 PRO A N 1
ATOM 871 C CA . PRO A 1 107 ? 4.791 -1.219 13.721 1.00 56.06 107 PRO A CA 1
ATOM 872 C C . PRO A 1 107 ? 4.481 -2.345 14.702 1.00 56.06 107 PRO A C 1
ATOM 874 O O . PRO A 1 107 ? 4.495 -3.510 14.316 1.00 56.06 107 PRO A O 1
ATOM 877 N N . LYS A 1 108 ? 4.173 -2.032 15.965 1.00 54.47 108 LYS A N 1
ATOM 878 C CA . LYS A 1 108 ? 3.955 -3.039 17.030 1.00 54.47 108 LYS A CA 1
ATOM 879 C C . LYS A 1 108 ? 2.945 -4.144 16.658 1.00 54.47 108 LYS A C 1
ATOM 881 O O . LYS A 1 108 ? 2.929 -5.203 17.269 1.00 54.47 108 LYS A O 1
ATOM 886 N N . ARG A 1 109 ? 2.115 -3.892 15.644 1.00 55.81 109 ARG A N 1
ATOM 887 C CA . ARG A 1 109 ? 1.116 -4.799 15.064 1.00 55.81 109 ARG A CA 1
ATOM 888 C C . ARG A 1 109 ? 1.706 -5.852 14.108 1.00 55.81 109 ARG A C 1
ATOM 890 O O . ARG A 1 109 ? 1.100 -6.898 13.937 1.00 55.81 109 ARG A O 1
ATOM 897 N N . MET A 1 110 ? 2.882 -5.589 13.538 1.00 52.41 110 MET A N 1
ATOM 898 C CA . MET A 1 110 ? 3.612 -6.430 12.577 1.00 52.41 110 MET A CA 1
ATOM 899 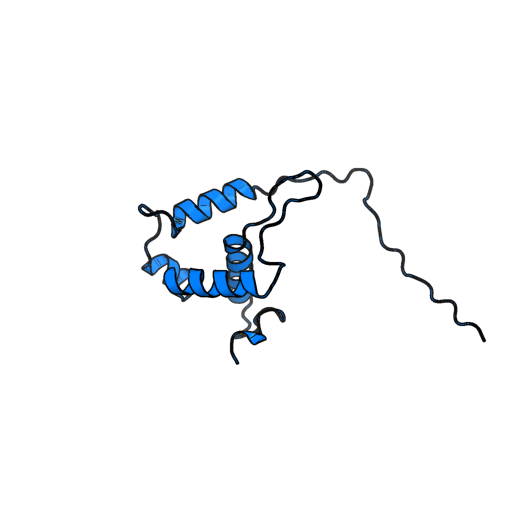C C . MET A 1 110 ? 4.819 -7.156 13.190 1.00 52.41 110 MET A C 1
ATOM 901 O O . MET A 1 110 ? 5.416 -8.007 12.541 1.00 52.41 110 MET A O 1
ATOM 905 N N . ALA A 1 111 ? 5.178 -6.853 14.443 1.00 52.56 111 ALA A N 1
ATOM 906 C CA . ALA A 1 111 ? 6.329 -7.454 15.127 1.00 52.56 111 ALA A CA 1
ATOM 907 C C . ALA A 1 111 ? 6.232 -8.990 15.273 1.00 52.56 111 ALA A C 1
ATOM 909 O O . ALA A 1 111 ? 7.253 -9.664 15.328 1.00 52.56 111 ALA A O 1
ATOM 910 N N . TRP A 1 112 ? 5.017 -9.551 15.260 1.00 48.56 112 TRP A N 1
ATOM 911 C CA . TRP A 1 112 ? 4.758 -11.000 15.297 1.00 48.56 112 TRP A CA 1
ATOM 912 C C . TRP A 1 112 ? 5.080 -11.738 13.993 1.00 48.56 112 TRP A C 1
ATOM 914 O O . TRP A 1 112 ? 4.935 -12.952 13.930 1.00 48.56 112 TRP A O 1
ATOM 924 N N . MET A 1 113 ? 5.432 -11.020 12.927 1.00 53.94 113 MET A N 1
ATOM 925 C CA . MET A 1 113 ?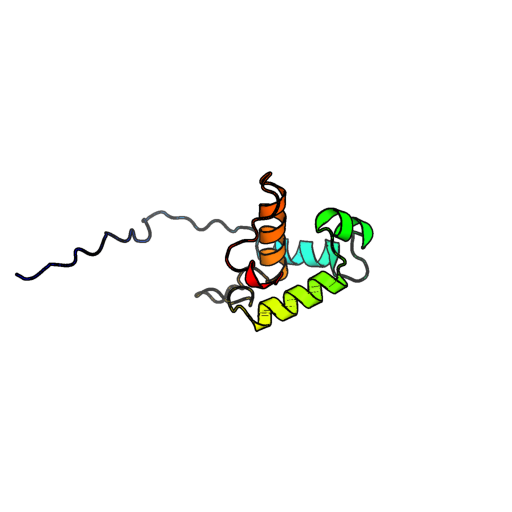 5.570 -11.601 11.592 1.00 53.94 113 MET A CA 1
ATOM 926 C C . MET A 1 113 ? 7.007 -12.036 11.256 1.00 53.94 113 MET A C 1
ATOM 928 O O . MET A 1 113 ? 7.224 -12.580 10.177 1.00 53.94 113 MET A O 1
ATOM 932 N N . VAL A 1 114 ? 7.973 -11.807 12.162 1.00 45.72 114 VAL A N 1
ATOM 933 C CA . VAL A 1 114 ? 9.403 -12.159 11.994 1.00 45.72 114 VAL A CA 1
ATOM 934 C C . VAL A 1 114 ? 9.955 -12.935 13.210 1.00 45.72 114 VAL A C 1
ATOM 936 O O . VAL A 1 114 ? 11.126 -12.811 13.556 1.00 45.72 114 VAL A O 1
ATOM 939 N N . ILE A 1 115 ? 9.119 -13.742 13.869 1.00 35.53 115 ILE A N 1
ATOM 940 C CA . ILE A 1 115 ? 9.547 -14.796 14.809 1.00 35.53 115 ILE A CA 1
ATOM 941 C C . ILE A 1 115 ? 8.933 -16.114 14.348 1.00 35.53 115 ILE A C 1
ATOM 943 O O . ILE A 1 115 ? 7.731 -16.091 13.996 1.00 35.53 115 ILE A O 1
#

InterPro domains:
  IPR059462 Domain of unknown function DUF8418 [PF28509] (30-66)

Foldseek 3Di:
DDDDDDDDDDDDDDPPDDDDDPCQVVVVVLVCQQAPDPNHVDDQVRVCVLQVDGPVVVVVVLVVCVVVDVVQPWDADPVRHTDHHSSVVVSCQRVVVVVPPDPDDRPPSCPVVPD

Solvent-accessible surface area (backbone atoms only — not comparable to full-atom values): 7418 Å² total; per-residue (Å²): 138,83,84,82,82,79,78,75,87,79,82,71,88,62,88,88,74,76,88,76,86,78,54,60,66,60,53,51,51,48,55,38,48,37,60,71,40,95,86,27,80,43,52,68,68,54,47,25,71,74,70,75,43,49,70,70,56,50,52,52,52,49,55,53,44,40,74,74,35,74,81,38,44,64,46,60,43,100,85,69,47,78,48,67,48,39,69,56,55,52,49,53,54,52,54,53,47,69,74,44,96,52,90,80,68,58,58,87,89,54,57,75,77,81,114

Organism: NCBI:txid261450

Nearest PDB structures (foldseek):
  8c0d-assembly2_E  TM=3.225E-01  e=9.503E+00  Homo sapiens

pLDDT: mean 75.8, std 16.45, range [35.53, 92.88]